Protein AF-A0A940EAA5-F1 (afdb_monomer_lite)

Structure (mmCIF, N/CA/C/O backbone):
data_AF-A0A940EAA5-F1
#
_entry.id   AF-A0A940EAA5-F1
#
loop_
_atom_site.group_PDB
_atom_site.id
_atom_site.type_symbol
_atom_site.label_atom_id
_atom_site.label_alt_id
_atom_site.label_comp_id
_atom_site.label_asym_id
_atom_site.label_entity_id
_atom_site.label_seq_id
_atom_site.pdbx_PDB_ins_code
_atom_site.Cartn_x
_atom_site.Cartn_y
_atom_site.Cartn_z
_atom_site.occupancy
_atom_site.B_iso_or_equiv
_atom_site.auth_seq_id
_atom_site.auth_comp_id
_atom_site.auth_asym_id
_atom_site.auth_atom_id
_atom_site.pdbx_PDB_model_num
ATOM 1 N N . MET A 1 1 ? -19.218 5.779 10.140 1.00 82.81 1 MET A N 1
ATOM 2 C CA . MET A 1 1 ? -17.900 5.305 9.660 1.00 82.81 1 MET A CA 1
ATOM 3 C C . MET A 1 1 ? -17.533 5.985 8.362 1.00 82.81 1 MET A C 1
ATOM 5 O O . MET A 1 1 ? -18.018 5.606 7.299 1.00 82.81 1 MET A O 1
ATOM 9 N N . ARG A 1 2 ? -16.666 6.988 8.465 1.00 88.12 2 ARG A N 1
ATOM 10 C CA . ARG A 1 2 ? -16.081 7.696 7.326 1.00 88.12 2 ARG A CA 1
ATOM 11 C C . ARG A 1 2 ? -15.342 6.745 6.392 1.00 88.12 2 ARG A C 1
ATOM 13 O O . ARG A 1 2 ? -14.648 5.832 6.837 1.00 88.12 2 ARG A O 1
ATOM 20 N N . PHE A 1 3 ? -15.496 6.999 5.097 1.00 85.69 3 PHE A N 1
ATOM 21 C CA . PHE A 1 3 ? -14.933 6.196 4.023 1.00 85.69 3 PHE A CA 1
ATOM 22 C C . PHE A 1 3 ? -14.465 7.104 2.888 1.00 85.69 3 PHE A C 1
ATOM 24 O O . PHE A 1 3 ? -15.252 7.850 2.305 1.00 85.69 3 PHE A O 1
ATOM 31 N N . LEU A 1 4 ? -13.179 7.020 2.565 1.00 88.38 4 LEU A N 1
ATOM 32 C CA . LEU A 1 4 ? -12.568 7.673 1.423 1.00 88.38 4 LEU A CA 1
ATOM 33 C C . LEU A 1 4 ? -12.560 6.709 0.238 1.00 88.38 4 LEU A C 1
ATOM 35 O O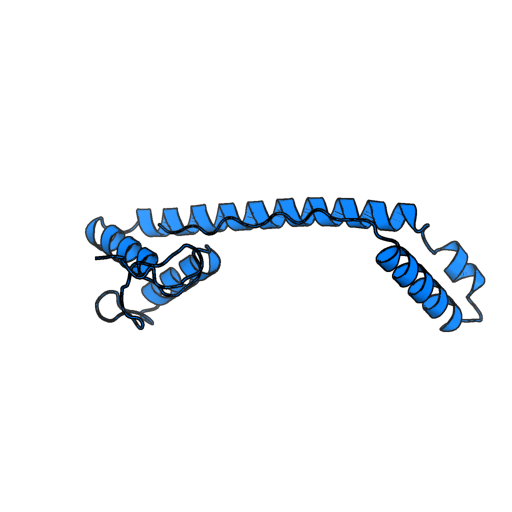 . LEU A 1 4 ? -11.897 5.660 0.259 1.00 88.38 4 LEU A O 1
ATOM 39 N N . ARG A 1 5 ? -13.293 7.095 -0.808 1.00 86.69 5 ARG A N 1
ATOM 40 C CA . ARG A 1 5 ? -13.310 6.394 -2.091 1.00 86.69 5 ARG A CA 1
ATOM 41 C C . ARG A 1 5 ? -11.919 6.448 -2.724 1.00 86.69 5 ARG A C 1
ATOM 43 O O . ARG A 1 5 ? -11.326 7.516 -2.828 1.00 86.69 5 ARG A O 1
ATOM 50 N N . SER A 1 6 ? -11.427 5.295 -3.175 1.00 81.94 6 SER A N 1
ATOM 51 C CA . SER A 1 6 ? -10.192 5.230 -3.963 1.00 81.94 6 SER A CA 1
ATOM 52 C C . SER A 1 6 ? -10.419 5.912 -5.319 1.00 81.94 6 SER A C 1
ATOM 54 O O . SER A 1 6 ? -11.368 5.521 -6.010 1.00 81.94 6 SER A O 1
ATOM 56 N N . PRO A 1 7 ? -9.599 6.901 -5.720 1.00 84.00 7 PRO A N 1
ATOM 57 C CA . PRO A 1 7 ? -9.660 7.445 -7.070 1.00 84.00 7 PRO A CA 1
ATOM 58 C C . PRO A 1 7 ? -9.242 6.376 -8.089 1.00 84.00 7 PRO A C 1
ATOM 60 O O . PRO A 1 7 ? -8.559 5.407 -7.746 1.00 84.00 7 PRO A O 1
ATOM 63 N N . ARG A 1 8 ? -9.693 6.545 -9.335 1.00 84.56 8 ARG A N 1
ATOM 64 C CA . ARG A 1 8 ? -9.323 5.692 -10.468 1.00 84.56 8 ARG A CA 1
ATOM 65 C C . ARG A 1 8 ? -8.406 6.484 -11.380 1.00 84.56 8 ARG A C 1
ATOM 67 O O . ARG A 1 8 ? -8.728 7.618 -11.726 1.00 84.56 8 ARG A O 1
ATOM 74 N N . HIS A 1 9 ? -7.308 5.868 -11.786 1.00 87.25 9 HIS A N 1
ATOM 75 C CA . HIS A 1 9 ? -6.349 6.478 -12.696 1.00 87.25 9 HIS A CA 1
ATOM 76 C C . HIS A 1 9 ? -6.062 5.470 -13.805 1.00 87.25 9 HIS A C 1
ATOM 78 O O . HIS A 1 9 ? -5.352 4.501 -13.548 1.00 87.25 9 HIS A O 1
ATOM 84 N N . PRO A 1 10 ? -6.651 5.611 -15.003 1.00 89.62 10 PRO A N 1
ATOM 85 C CA . PRO A 1 10 ? -6.381 4.679 -16.089 1.00 89.62 10 PRO A CA 1
ATOM 86 C C . PRO A 1 10 ? -4.918 4.784 -16.535 1.00 89.62 10 PRO A C 1
ATOM 88 O O . PRO A 1 10 ? -4.308 5.854 -16.484 1.00 89.62 10 PRO A O 1
ATOM 91 N N . PHE A 1 11 ? -4.346 3.671 -16.996 1.00 93.81 11 PHE A N 1
ATOM 92 C CA . PHE A 1 11 ? -3.049 3.722 -17.657 1.00 93.81 11 PHE A CA 1
ATOM 93 C C . PHE A 1 11 ? -3.218 4.370 -19.031 1.00 93.81 11 PHE A C 1
ATOM 95 O O . PHE A 1 11 ? -3.878 3.818 -19.904 1.00 93.81 11 PHE A O 1
ATOM 102 N N . THR A 1 12 ? -2.589 5.524 -19.227 1.00 95.44 12 THR A N 1
ATOM 103 C CA . THR A 1 12 ? -2.539 6.187 -20.534 1.00 95.44 12 THR A CA 1
ATOM 104 C C . THR A 1 12 ? -1.194 5.921 -21.190 1.00 95.44 12 THR A C 1
ATOM 106 O O . THR A 1 12 ? -0.155 6.280 -20.621 1.00 95.44 12 THR A O 1
ATOM 109 N N . ASP A 1 13 ? -1.188 5.307 -22.367 1.00 95.62 13 ASP A N 1
ATOM 110 C CA . ASP A 1 13 ? -0.006 5.325 -23.223 1.00 95.62 13 ASP A CA 1
ATOM 111 C C . ASP A 1 13 ? 0.194 6.748 -23.761 1.00 95.62 13 ASP A C 1
ATOM 113 O O . ASP A 1 13 ? -0.741 7.387 -24.228 1.00 95.62 13 ASP A O 1
ATOM 117 N N . THR A 1 14 ? 1.402 7.285 -23.618 1.00 95.94 14 THR A N 1
ATOM 118 C CA . THR A 1 14 ? 1.700 8.670 -24.003 1.00 95.94 14 THR A CA 1
ATOM 119 C C . THR A 1 14 ? 3.009 8.721 -24.768 1.00 95.94 14 THR A C 1
ATOM 121 O O . THR A 1 14 ? 3.941 7.971 -24.460 1.00 95.94 14 THR A O 1
ATOM 124 N N . ALA A 1 15 ? 3.133 9.690 -25.679 1.00 96.56 15 ALA A N 1
ATOM 125 C CA . ALA A 1 15 ? 4.376 9.949 -26.407 1.00 96.56 15 ALA A CA 1
ATOM 126 C C . ALA A 1 15 ? 5.583 10.078 -25.458 1.00 96.56 15 ALA A C 1
ATOM 128 O O . ALA A 1 15 ? 6.645 9.516 -25.710 1.00 96.56 15 ALA A O 1
ATOM 129 N N . ARG A 1 16 ? 5.395 10.710 -24.290 1.00 97.00 16 ARG A N 1
ATOM 130 C CA . ARG A 1 16 ? 6.428 10.825 -23.249 1.00 97.00 16 ARG A CA 1
ATOM 131 C C . ARG A 1 16 ? 6.886 9.469 -22.697 1.00 97.00 16 ARG A C 1
ATOM 133 O O . ARG A 1 16 ? 8.084 9.273 -22.496 1.00 97.00 16 ARG A O 1
ATOM 140 N N . LYS A 1 17 ? 5.964 8.529 -22.448 1.00 96.38 17 LYS A N 1
ATOM 141 C CA . LYS A 1 17 ? 6.295 7.169 -21.975 1.00 96.38 17 LYS A CA 1
ATOM 142 C C . LYS A 1 17 ? 7.047 6.3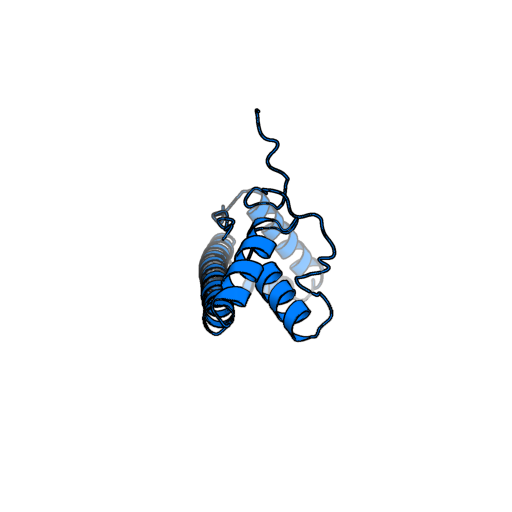73 -23.041 1.00 96.38 17 LYS A C 1
ATOM 144 O O . LYS A 1 17 ? 8.003 5.677 -22.696 1.00 96.38 17 LYS A O 1
ATOM 149 N N . ARG A 1 18 ? 6.649 6.509 -24.310 1.00 97.44 18 ARG A N 1
ATOM 150 C CA . ARG A 1 18 ? 7.323 5.876 -25.454 1.00 97.44 18 ARG A CA 1
ATOM 151 C C . ARG A 1 18 ? 8.727 6.450 -25.672 1.00 97.44 18 ARG A C 1
ATOM 153 O O . ARG A 1 18 ? 9.687 5.692 -25.734 1.00 97.44 18 ARG A O 1
ATOM 160 N N . ALA A 1 19 ? 8.884 7.773 -25.649 1.00 97.50 19 ALA A N 1
ATOM 161 C CA . ALA A 1 19 ? 10.190 8.428 -25.754 1.00 97.50 19 ALA A CA 1
ATOM 162 C C . ALA A 1 19 ? 11.130 8.061 -24.590 1.00 97.50 19 ALA A C 1
ATOM 164 O O . ALA A 1 19 ? 12.329 7.874 -24.785 1.00 97.50 19 ALA A O 1
ATOM 165 N N . ALA A 1 20 ? 10.605 7.930 -23.366 1.00 97.25 20 ALA A N 1
ATOM 166 C CA . ALA A 1 20 ? 11.387 7.449 -22.226 1.00 97.25 20 ALA A CA 1
ATOM 167 C C . ALA A 1 20 ? 11.847 5.992 -22.403 1.00 97.25 20 ALA A C 1
ATOM 169 O O . ALA A 1 20 ? 12.981 5.668 -22.056 1.00 97.25 20 ALA A O 1
ATOM 170 N N . LEU A 1 21 ? 10.996 5.128 -22.967 1.00 97.25 21 LEU A N 1
ATOM 171 C CA . LEU A 1 21 ? 11.372 3.754 -23.295 1.00 97.25 21 LEU A CA 1
ATOM 172 C C . LEU A 1 21 ? 12.479 3.713 -24.356 1.00 97.25 21 LEU A C 1
ATOM 174 O O . LEU A 1 21 ? 13.471 3.027 -24.140 1.00 97.25 21 LEU A O 1
ATOM 178 N N . ALA A 1 22 ? 12.347 4.480 -25.439 1.00 96.88 22 ALA A N 1
ATOM 179 C CA . ALA A 1 22 ? 13.356 4.541 -26.496 1.00 96.88 22 ALA A CA 1
ATOM 180 C C . ALA A 1 22 ? 14.718 5.017 -25.962 1.00 96.88 22 ALA A C 1
ATOM 182 O O . ALA A 1 22 ? 15.748 4.416 -26.258 1.00 96.88 22 ALA A O 1
ATOM 183 N N . ARG A 1 23 ? 14.726 6.053 -25.107 1.00 98.06 23 ARG A N 1
ATOM 184 C CA . ARG A 1 23 ? 15.951 6.530 -24.441 1.00 98.06 23 ARG A CA 1
ATOM 185 C C . ARG A 1 23 ? 16.590 5.456 -23.569 1.00 98.06 23 ARG A C 1
ATOM 187 O O . ARG A 1 23 ? 17.798 5.273 -23.639 1.00 98.06 23 ARG A O 1
ATOM 194 N N . ARG A 1 24 ? 15.788 4.724 -22.790 1.00 97.19 24 ARG A N 1
ATOM 195 C CA . ARG A 1 24 ? 16.283 3.596 -21.993 1.00 97.19 24 ARG A CA 1
ATOM 196 C C . ARG A 1 24 ? 16.874 2.501 -22.885 1.00 97.19 24 ARG A C 1
ATOM 198 O O . ARG A 1 24 ? 17.990 2.080 -22.648 1.00 97.19 24 ARG A O 1
ATOM 205 N N . GLN A 1 25 ? 16.154 2.071 -23.919 1.00 97.31 25 GLN A N 1
ATOM 206 C CA . GLN A 1 25 ? 16.617 1.026 -24.839 1.00 97.31 25 GLN A CA 1
ATOM 207 C C . GLN A 1 25 ? 17.907 1.420 -25.572 1.00 97.31 25 GLN A C 1
ATOM 209 O O . GLN A 1 25 ? 18.765 0.576 -25.826 1.00 97.31 25 GLN A O 1
ATOM 214 N N . LYS A 1 26 ? 18.064 2.706 -25.904 1.00 97.44 26 LYS A N 1
ATOM 215 C CA . LYS A 1 26 ? 19.319 3.255 -26.424 1.00 97.44 26 LYS A CA 1
ATOM 216 C C . LYS A 1 26 ? 20.442 3.145 -25.386 1.00 97.44 26 LYS A C 1
ATOM 218 O O . LYS A 1 26 ? 21.457 2.534 -25.699 1.00 97.44 26 LYS A O 1
ATOM 223 N N . ALA A 1 27 ? 20.221 3.637 -24.168 1.00 97.81 27 ALA A N 1
ATOM 224 C CA . ALA A 1 27 ? 21.207 3.566 -23.089 1.00 97.81 27 ALA A CA 1
ATOM 225 C C . ALA A 1 27 ? 21.629 2.119 -22.770 1.00 97.81 27 ALA A C 1
ATOM 227 O O . ALA A 1 27 ? 22.813 1.853 -22.600 1.00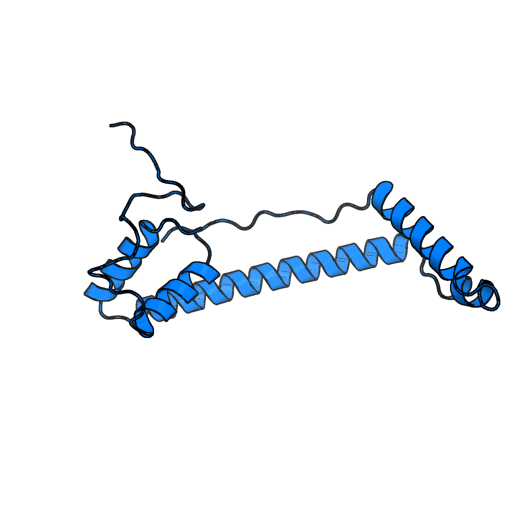 97.81 27 ALA A O 1
ATOM 228 N N . ASP A 1 28 ? 20.683 1.174 -22.769 1.00 96.44 28 ASP A N 1
ATOM 229 C CA . ASP A 1 28 ? 20.955 -0.249 -22.532 1.00 96.44 28 ASP A CA 1
ATOM 230 C C . ASP A 1 28 ? 21.909 -0.837 -23.600 1.00 96.44 28 ASP A C 1
ATOM 232 O O . ASP A 1 28 ? 22.748 -1.673 -23.275 1.00 96.44 28 ASP A O 1
ATOM 236 N N . ARG A 1 29 ? 21.816 -0.395 -24.867 1.00 97.56 29 ARG A N 1
ATOM 237 C CA . ARG A 1 29 ? 22.726 -0.823 -25.954 1.00 97.56 29 ARG A CA 1
ATOM 238 C C . ARG A 1 29 ? 24.095 -0.153 -25.864 1.00 97.56 29 ARG A C 1
ATOM 240 O O . ARG A 1 29 ? 25.107 -0.798 -26.107 1.00 97.56 29 ARG A O 1
ATOM 247 N N . GLU A 1 30 ? 24.123 1.129 -25.515 1.00 97.56 30 GLU A N 1
ATOM 248 C CA . GLU A 1 30 ? 25.361 1.910 -25.384 1.00 97.56 30 GLU A CA 1
ATOM 249 C C . GLU A 1 30 ? 26.201 1.470 -24.179 1.00 97.56 30 GLU A C 1
ATOM 251 O O . GLU A 1 30 ? 27.424 1.555 -24.226 1.00 97.56 30 GLU A O 1
ATOM 256 N N . ALA A 1 31 ? 25.565 0.949 -23.126 1.00 97.75 31 ALA A N 1
ATOM 257 C CA . ALA A 1 31 ? 26.254 0.425 -21.949 1.00 97.75 31 ALA A CA 1
ATOM 258 C C . ALA A 1 31 ? 27.084 -0.840 -22.239 1.00 97.75 31 ALA A C 1
ATOM 260 O O . ALA A 1 31 ? 28.058 -1.103 -21.539 1.00 97.75 31 ALA A O 1
ATOM 261 N N . LEU A 1 32 ? 26.699 -1.629 -23.249 1.00 96.75 32 LEU A N 1
ATOM 262 C CA . LEU A 1 32 ? 27.337 -2.898 -23.612 1.00 96.75 32 LEU A CA 1
ATOM 263 C C . LEU A 1 32 ? 27.508 -2.984 -25.141 1.00 96.75 32 LEU A C 1
ATOM 265 O O . LEU A 1 32 ? 26.817 -3.767 -25.798 1.00 96.75 32 LEU A O 1
ATOM 269 N N . PRO A 1 33 ? 28.428 -2.194 -25.728 1.00 95.69 33 PRO A N 1
ATOM 270 C CA . PRO A 1 33 ? 28.507 -2.004 -27.177 1.00 95.69 33 PRO A CA 1
ATOM 271 C C . PRO A 1 33 ? 28.852 -3.287 -27.942 1.00 95.69 33 PRO A C 1
ATOM 273 O O . PRO A 1 33 ? 28.313 -3.506 -29.024 1.00 95.69 33 PRO A O 1
ATOM 276 N N . LEU A 1 34 ? 29.677 -4.171 -27.363 1.00 97.88 34 LEU A N 1
ATOM 277 C CA . LEU A 1 34 ? 30.002 -5.479 -27.954 1.00 97.88 34 LEU A CA 1
ATOM 278 C C . LEU A 1 34 ? 28.780 -6.403 -28.084 1.00 97.88 34 LEU A C 1
ATOM 280 O O . LEU A 1 34 ? 28.809 -7.314 -28.898 1.00 97.88 34 LEU A O 1
ATOM 284 N N . PHE A 1 35 ? 27.722 -6.156 -27.306 1.00 97.31 35 PHE A N 1
ATOM 285 C CA . PHE A 1 35 ? 26.478 -6.931 -27.310 1.00 97.31 35 PHE A CA 1
ATOM 286 C C . PHE A 1 35 ? 25.280 -6.117 -27.822 1.00 97.31 35 PHE A C 1
ATOM 288 O O . PHE A 1 35 ? 24.124 -6.471 -27.578 1.00 97.31 35 PHE A O 1
ATOM 295 N N . ALA A 1 36 ? 25.515 -4.972 -28.473 1.00 96.75 36 ALA A N 1
ATOM 296 C CA . ALA A 1 36 ? 24.446 -4.041 -28.828 1.00 96.75 36 ALA A CA 1
ATOM 297 C C . ALA A 1 36 ? 23.403 -4.666 -29.772 1.00 96.75 36 ALA A C 1
ATOM 299 O O . ALA A 1 36 ? 22.211 -4.371 -29.641 1.00 96.75 36 ALA A O 1
ATOM 300 N N . ALA A 1 37 ? 23.834 -5.534 -30.695 1.00 97.12 37 ALA A N 1
ATOM 301 C CA . ALA A 1 37 ? 22.956 -6.228 -31.637 1.00 97.12 37 ALA A CA 1
ATOM 302 C C . ALA A 1 37 ? 22.080 -7.272 -30.926 1.00 97.12 37 ALA A C 1
ATOM 304 O O . ALA A 1 37 ? 20.866 -7.313 -31.126 1.00 97.12 37 ALA A O 1
ATOM 305 N N . GLU A 1 38 ? 22.667 -8.057 -30.027 1.00 97.69 38 GLU A N 1
ATOM 306 C CA . GLU A 1 38 ? 21.979 -9.059 -29.217 1.00 97.69 38 GLU A CA 1
ATOM 307 C C . GLU A 1 38 ? 20.992 -8.407 -28.245 1.00 97.69 38 GLU A C 1
ATOM 309 O O . GLU A 1 38 ? 19.876 -8.896 -28.056 1.00 97.69 38 GLU A O 1
ATOM 314 N N . ILE A 1 39 ? 21.375 -7.279 -27.641 1.00 97.38 39 ILE A N 1
ATOM 315 C CA . ILE A 1 39 ? 20.499 -6.489 -26.773 1.00 97.38 39 ILE A CA 1
ATOM 316 C C . ILE A 1 39 ? 19.330 -5.931 -27.584 1.00 97.38 39 ILE A C 1
ATOM 318 O O . ILE A 1 39 ? 18.187 -6.071 -27.151 1.00 97.38 39 ILE A O 1
ATOM 322 N N . ALA A 1 40 ? 19.584 -5.352 -28.763 1.00 96.44 40 ALA A N 1
ATOM 323 C CA . ALA A 1 40 ? 18.530 -4.860 -29.650 1.00 96.44 40 ALA A CA 1
ATOM 324 C C . ALA A 1 40 ? 17.547 -5.975 -30.038 1.00 96.44 40 ALA A C 1
ATOM 326 O O . ALA A 1 40 ? 16.339 -5.780 -29.937 1.00 96.44 40 ALA A O 1
ATOM 327 N N . ALA A 1 41 ? 18.048 -7.161 -30.398 1.00 96.56 41 ALA A N 1
ATOM 328 C CA . ALA A 1 41 ? 17.219 -8.310 -30.768 1.00 96.56 41 ALA A CA 1
ATOM 329 C C . ALA A 1 41 ? 16.318 -8.807 -29.621 1.00 96.56 41 ALA A C 1
ATOM 331 O O . ALA A 1 41 ? 15.239 -9.344 -29.862 1.00 96.56 41 ALA A O 1
ATOM 332 N N . ARG A 1 42 ? 16.734 -8.618 -28.362 1.00 95.25 42 ARG A N 1
ATOM 333 C CA . ARG A 1 42 ? 15.948 -8.982 -27.167 1.00 95.25 42 ARG A CA 1
ATOM 334 C C . ARG A 1 42 ? 14.999 -7.874 -26.702 1.00 95.25 42 ARG A C 1
ATOM 336 O O . ARG A 1 42 ? 14.138 -8.122 -25.851 1.00 95.25 42 ARG A O 1
ATOM 343 N N . GLN A 1 43 ? 15.158 -6.646 -27.194 1.00 95.31 43 GLN A N 1
ATOM 344 C CA . GLN A 1 43 ? 14.313 -5.526 -26.798 1.00 95.31 43 GLN A CA 1
ATOM 345 C C . GLN A 1 43 ? 12.912 -5.681 -27.389 1.00 95.31 43 GLN A C 1
ATOM 347 O O . GLN A 1 43 ? 12.716 -5.775 -28.595 1.00 95.31 43 GLN A O 1
ATOM 352 N N . LYS A 1 44 ? 11.911 -5.676 -26.507 1.00 94.06 44 LYS A N 1
ATOM 353 C CA . LYS A 1 44 ? 10.502 -5.718 -26.905 1.00 94.06 44 LYS A CA 1
ATOM 354 C C . LYS A 1 44 ? 10.094 -4.442 -27.635 1.00 94.06 44 LYS A C 1
ATOM 356 O O . LYS A 1 44 ? 10.602 -3.356 -27.326 1.00 94.06 44 LYS A O 1
ATOM 361 N N . SER A 1 45 ? 9.113 -4.573 -28.525 1.00 95.19 45 SER A N 1
ATOM 362 C CA . SER A 1 45 ? 8.530 -3.423 -29.205 1.00 95.19 45 SER A CA 1
ATOM 363 C C . SER A 1 45 ? 7.897 -2.448 -28.193 1.00 95.19 45 SER A C 1
ATOM 365 O O . SER A 1 45 ? 7.465 -2.855 -27.101 1.00 95.19 45 SER A O 1
ATOM 367 N N . PRO A 1 46 ? 7.835 -1.143 -28.518 1.00 95.44 46 PRO A N 1
ATOM 368 C CA . PRO A 1 46 ? 7.141 -0.175 -27.680 1.00 95.44 46 PRO A CA 1
ATOM 369 C C . PRO A 1 46 ? 5.682 -0.550 -27.418 1.00 95.44 46 PRO A C 1
ATOM 371 O O . PRO A 1 46 ? 5.241 -0.436 -26.275 1.00 95.44 46 PRO A O 1
ATOM 374 N N . ASP A 1 47 ? 4.965 -1.034 -28.433 1.00 96.38 47 ASP A N 1
ATOM 375 C CA . ASP A 1 47 ? 3.552 -1.399 -28.315 1.00 96.38 47 ASP A CA 1
ATOM 376 C C . ASP A 1 47 ? 3.361 -2.580 -27.353 1.00 96.38 47 ASP A C 1
ATOM 378 O O . ASP A 1 47 ? 2.568 -2.476 -26.412 1.00 96.38 47 ASP A O 1
ATOM 382 N N . ASP A 1 48 ? 4.175 -3.636 -27.473 1.00 95.88 48 ASP A N 1
ATOM 383 C CA . ASP A 1 48 ? 4.119 -4.792 -26.567 1.00 95.88 48 ASP A CA 1
ATOM 384 C C . ASP A 1 48 ? 4.375 -4.388 -25.113 1.00 95.88 48 ASP A C 1
ATOM 386 O O . ASP A 1 48 ? 3.712 -4.856 -24.182 1.00 95.88 48 ASP A O 1
ATOM 390 N N . LEU A 1 49 ? 5.342 -3.493 -24.885 1.00 96.81 49 LEU A N 1
ATOM 391 C CA . LEU A 1 49 ? 5.658 -3.015 -23.542 1.00 96.81 49 LEU A CA 1
ATOM 392 C C . LEU A 1 49 ? 4.578 -2.099 -22.974 1.00 96.81 49 LEU A C 1
ATOM 394 O O . LEU A 1 49 ? 4.307 -2.172 -21.771 1.00 96.81 49 LEU A O 1
ATOM 398 N N . MET A 1 50 ? 3.969 -1.234 -23.786 1.00 97.06 50 MET A N 1
ATOM 399 C CA . MET A 1 50 ? 2.862 -0.395 -23.321 1.00 97.06 50 MET A CA 1
ATOM 400 C C . MET A 1 50 ? 1.633 -1.242 -22.999 1.00 97.06 50 MET A C 1
ATOM 402 O O . MET A 1 50 ? 1.039 -1.037 -21.938 1.00 97.06 50 MET A O 1
ATOM 406 N N . GLN A 1 51 ? 1.323 -2.250 -23.816 1.00 96.38 51 GLN A N 1
ATOM 407 C CA . GLN A 1 51 ? 0.241 -3.192 -23.539 1.00 96.38 51 GLN A CA 1
ATOM 408 C C . GLN A 1 51 ? 0.512 -4.006 -22.268 1.00 96.38 51 GLN A C 1
ATOM 410 O O . GLN A 1 51 ? -0.345 -4.098 -21.387 1.00 96.38 51 GLN A O 1
ATOM 415 N N . ALA A 1 52 ? 1.727 -4.537 -22.105 1.00 96.50 52 ALA A N 1
ATOM 416 C CA . ALA A 1 52 ? 2.110 -5.261 -20.894 1.00 96.50 52 ALA A CA 1
ATOM 417 C C . ALA A 1 52 ? 1.995 -4.380 -19.637 1.00 96.50 52 ALA A C 1
ATOM 419 O O . ALA A 1 52 ? 1.510 -4.833 -18.597 1.00 96.50 52 ALA A O 1
ATOM 420 N N . ARG A 1 53 ? 2.388 -3.102 -19.725 1.00 96.69 53 ARG A N 1
ATOM 421 C CA . ARG A 1 53 ? 2.233 -2.128 -18.631 1.00 96.69 53 ARG A CA 1
ATOM 422 C C . ARG A 1 53 ? 0.770 -1.823 -18.329 1.00 96.69 53 ARG A C 1
ATOM 424 O O . ARG A 1 53 ? 0.422 -1.739 -17.153 1.00 96.69 53 ARG A O 1
ATOM 431 N N . ALA A 1 54 ? -0.075 -1.684 -19.349 1.00 96.62 54 ALA A N 1
ATOM 432 C CA . ALA A 1 54 ? -1.510 -1.484 -19.173 1.00 96.62 54 ALA A CA 1
ATOM 433 C C . ALA A 1 54 ? -2.151 -2.676 -18.441 1.00 96.62 54 ALA A C 1
ATOM 435 O O . ALA A 1 54 ? -2.859 -2.483 -17.450 1.00 96.62 54 ALA A O 1
ATOM 436 N N . ASN A 1 55 ? -1.817 -3.904 -18.849 1.00 97.12 55 ASN A N 1
ATOM 437 C CA . ASN A 1 55 ? -2.295 -5.131 -18.207 1.00 97.12 55 ASN A CA 1
ATOM 438 C C . ASN A 1 55 ? -1.824 -5.224 -16.746 1.00 97.12 55 ASN A C 1
ATOM 440 O O . ASN A 1 55 ? -2.621 -5.474 -15.838 1.00 97.12 55 ASN A O 1
ATOM 444 N N . ALA A 1 56 ? -0.535 -4.968 -16.499 1.00 96.75 56 ALA A N 1
ATOM 445 C CA . ALA A 1 56 ? 0.030 -4.967 -15.153 1.00 96.75 56 ALA A CA 1
ATOM 446 C C . ALA A 1 56 ? -0.627 -3.907 -14.254 1.00 96.75 56 ALA A C 1
ATOM 448 O O . ALA A 1 56 ? -0.910 -4.181 -13.085 1.00 96.75 56 ALA A O 1
ATOM 449 N N . TRP A 1 57 ? -0.908 -2.720 -14.800 1.00 96.12 57 TRP A N 1
ATOM 450 C CA . TRP A 1 57 ? -1.602 -1.646 -14.098 1.00 96.12 57 TRP A CA 1
ATOM 451 C C . TRP A 1 57 ? -3.030 -2.037 -13.715 1.00 96.12 57 TRP A C 1
ATOM 453 O O . TRP A 1 57 ? -3.405 -1.893 -12.552 1.00 96.12 57 TRP A O 1
ATOM 463 N N . ALA A 1 58 ? -3.806 -2.589 -14.651 1.00 94.69 58 ALA A N 1
ATOM 464 C CA . ALA A 1 58 ? -5.167 -3.050 -14.384 1.00 94.69 58 ALA A CA 1
ATOM 465 C C . ALA A 1 58 ? -5.194 -4.133 -13.291 1.00 94.69 58 ALA A C 1
ATOM 467 O O . ALA A 1 58 ? -5.977 -4.056 -12.340 1.00 94.69 58 ALA A O 1
ATOM 468 N N . ALA A 1 59 ? -4.278 -5.103 -13.371 1.00 95.75 59 ALA A N 1
ATOM 469 C CA . ALA A 1 59 ? -4.145 -6.148 -12.362 1.00 95.75 59 ALA A CA 1
ATOM 470 C C . ALA A 1 59 ? -3.742 -5.575 -10.990 1.00 95.75 59 ALA A C 1
ATOM 472 O O . ALA A 1 59 ? -4.269 -5.986 -9.954 1.00 95.75 59 ALA A O 1
ATOM 473 N N . HIS A 1 60 ? -2.831 -4.598 -10.963 1.00 94.88 60 HIS A N 1
ATOM 474 C CA . HIS A 1 60 ? -2.438 -3.900 -9.741 1.00 94.88 60 HIS A CA 1
ATOM 475 C C . HIS A 1 60 ? -3.600 -3.105 -9.123 1.00 94.88 60 HIS A C 1
ATOM 477 O O . HIS A 1 60 ? -3.806 -3.173 -7.908 1.00 94.88 60 HIS A O 1
ATOM 483 N N . GLU A 1 61 ? -4.381 -2.385 -9.932 1.00 94.50 61 GLU A N 1
ATOM 484 C CA . GLU A 1 61 ? -5.558 -1.641 -9.473 1.00 94.50 61 GLU A CA 1
ATOM 485 C C . GLU A 1 61 ? -6.595 -2.593 -8.858 1.00 94.50 61 GLU A C 1
ATOM 487 O O . GLU A 1 61 ? -7.087 -2.344 -7.754 1.00 94.50 61 GLU A O 1
ATOM 492 N N . ALA A 1 62 ? -6.872 -3.725 -9.515 1.00 93.62 62 ALA A N 1
ATOM 493 C CA . ALA A 1 62 ? -7.776 -4.751 -9.001 1.00 93.62 62 ALA A CA 1
ATOM 494 C C . ALA A 1 62 ? -7.305 -5.308 -7.646 1.00 93.62 62 ALA A C 1
ATOM 496 O O . ALA A 1 62 ? -8.066 -5.283 -6.674 1.00 93.62 62 ALA A O 1
ATOM 497 N N . ARG A 1 63 ? -6.032 -5.724 -7.540 1.00 95.38 63 ARG A N 1
ATOM 498 C CA . ARG A 1 63 ? -5.448 -6.225 -6.281 1.00 95.38 63 ARG A CA 1
ATOM 499 C C . ARG A 1 63 ? -5.499 -5.186 -5.164 1.00 95.38 63 ARG A C 1
ATOM 501 O O . ARG A 1 63 ? -5.886 -5.503 -4.042 1.00 95.38 63 ARG A O 1
ATOM 508 N N . SER A 1 64 ? -5.152 -3.937 -5.467 1.00 93.00 64 SER A N 1
ATOM 509 C CA . SER A 1 64 ? -5.159 -2.843 -4.489 1.00 93.00 64 SER A CA 1
ATOM 510 C C . SER A 1 64 ? -6.564 -2.580 -3.945 1.00 93.00 64 SER A C 1
ATOM 512 O O . SER A 1 64 ? -6.751 -2.413 -2.737 1.00 93.00 64 SER A O 1
ATOM 514 N N . ARG A 1 65 ? -7.576 -2.596 -4.821 1.00 92.00 65 ARG A N 1
ATOM 515 C CA . ARG A 1 65 ? -8.983 -2.432 -4.433 1.00 92.00 65 ARG A CA 1
ATOM 516 C C . ARG A 1 65 ? -9.483 -3.598 -3.590 1.00 92.00 65 ARG A C 1
ATOM 518 O O . ARG A 1 65 ? -10.138 -3.353 -2.578 1.00 92.00 65 ARG A O 1
ATOM 525 N N . GLN A 1 66 ? -9.148 -4.829 -3.972 1.00 95.19 66 GLN A N 1
ATOM 526 C CA . GLN A 1 66 ? -9.509 -6.018 -3.207 1.00 95.19 66 GLN A CA 1
ATOM 527 C C . GLN A 1 66 ? -8.889 -5.970 -1.806 1.00 95.19 66 GLN A C 1
ATOM 529 O O . GLN A 1 66 ? -9.617 -6.013 -0.817 1.00 95.19 66 GLN A O 1
ATOM 534 N N . ARG A 1 67 ? -7.576 -5.715 -1.707 1.00 95.19 67 ARG A N 1
ATOM 535 C CA . ARG A 1 67 ? -6.875 -5.541 -0.424 1.00 95.19 67 ARG A CA 1
ATOM 536 C C . ARG A 1 67 ? -7.528 -4.457 0.438 1.00 95.19 67 ARG A C 1
ATOM 538 O O . ARG A 1 67 ? -7.679 -4.624 1.647 1.00 95.19 67 ARG A O 1
ATOM 545 N N . ARG A 1 68 ? -7.921 -3.321 -0.149 1.00 94.50 68 ARG A N 1
ATOM 546 C CA . ARG A 1 68 ? -8.631 -2.251 0.574 1.00 94.50 68 ARG A CA 1
ATOM 547 C C . ARG A 1 68 ? -9.987 -2.731 1.101 1.00 94.50 68 ARG A C 1
ATOM 549 O O . ARG A 1 68 ? -10.316 -2.453 2.251 1.00 94.50 68 ARG A O 1
ATOM 556 N N . ALA A 1 69 ? -10.763 -3.438 0.282 1.00 94.50 69 ALA A N 1
ATOM 557 C CA . ALA A 1 69 ? -12.054 -3.993 0.684 1.00 94.50 69 ALA A CA 1
ATOM 558 C C . ALA A 1 69 ? -11.904 -5.021 1.817 1.00 94.50 69 ALA A C 1
ATOM 560 O O . ALA A 1 69 ? -12.645 -4.960 2.797 1.00 94.50 69 ALA A O 1
ATOM 561 N N . ASP A 1 70 ? -10.911 -5.905 1.734 1.00 97.44 70 ASP A N 1
ATOM 562 C CA . ASP A 1 70 ? -10.640 -6.914 2.761 1.00 97.44 70 ASP A CA 1
ATOM 563 C C . ASP A 1 70 ? -10.225 -6.288 4.091 1.00 97.44 70 ASP A C 1
ATOM 565 O O . ASP A 1 70 ? -10.727 -6.684 5.144 1.00 97.44 70 ASP A O 1
ATOM 569 N N . GLN A 1 71 ? -9.395 -5.243 4.058 1.00 97.06 71 GLN A N 1
ATOM 570 C CA . GLN A 1 71 ? -9.036 -4.489 5.260 1.00 97.06 71 GLN A CA 1
ATOM 571 C C . GLN A 1 71 ? -10.254 -3.798 5.891 1.00 97.06 71 GLN A C 1
ATOM 573 O O . GLN A 1 71 ? -10.408 -3.839 7.110 1.00 97.06 71 GLN A O 1
ATOM 578 N N . TRP A 1 72 ? -11.172 -3.244 5.089 1.00 96.38 72 TRP A N 1
ATOM 579 C CA . TRP A 1 72 ? -12.437 -2.713 5.609 1.00 96.38 72 TRP A CA 1
ATOM 580 C C . TRP A 1 72 ? -13.298 -3.783 6.272 1.00 96.38 72 TRP A C 1
ATOM 582 O O . TRP A 1 72 ? -13.807 -3.560 7.371 1.00 96.38 72 TRP A O 1
ATOM 592 N N . ARG A 1 73 ? -13.469 -4.941 5.622 1.00 97.25 73 ARG A N 1
ATOM 593 C CA . ARG A 1 73 ? -14.221 -6.068 6.194 1.00 97.25 73 ARG A CA 1
ATOM 594 C C . ARG A 1 73 ? -13.581 -6.537 7.498 1.00 97.25 73 ARG A C 1
ATOM 596 O O . ARG A 1 73 ? -14.291 -6.756 8.473 1.00 97.25 73 ARG A O 1
ATOM 603 N N . ARG A 1 74 ? -12.249 -6.644 7.544 1.00 98.19 74 ARG A N 1
ATOM 604 C CA . ARG A 1 74 ? -11.495 -6.979 8.760 1.00 98.19 74 ARG A CA 1
ATOM 605 C C . ARG A 1 74 ? -11.762 -5.972 9.876 1.00 98.19 74 ARG A C 1
ATOM 607 O O . ARG A 1 74 ? -12.177 -6.386 10.950 1.00 98.19 74 ARG A O 1
ATOM 614 N N . ALA A 1 75 ? -11.580 -4.679 9.621 1.00 97.56 75 ALA A N 1
ATOM 615 C CA . ALA A 1 75 ? -11.775 -3.645 10.634 1.00 97.56 75 ALA A CA 1
ATOM 616 C C . ALA A 1 75 ? -13.210 -3.630 11.183 1.00 97.56 75 ALA A C 1
ATOM 618 O O . ALA A 1 75 ? -13.413 -3.539 12.391 1.00 97.56 75 ALA A O 1
ATOM 619 N N . ARG A 1 76 ? -14.211 -3.781 10.305 1.00 96.81 76 ARG A N 1
ATOM 620 C CA . ARG A 1 76 ? -15.620 -3.879 10.717 1.00 96.81 76 ARG A CA 1
ATOM 621 C C . ARG A 1 76 ? -15.871 -5.105 11.590 1.00 96.81 76 ARG A C 1
ATOM 623 O O . ARG A 1 76 ? -16.451 -4.941 12.652 1.00 96.81 76 ARG A O 1
ATOM 630 N N . ARG A 1 77 ? -15.358 -6.283 11.211 1.00 98.12 77 ARG A N 1
ATOM 631 C CA . ARG A 1 77 ? -15.457 -7.501 12.037 1.00 98.12 77 ARG A CA 1
ATOM 632 C C . ARG A 1 77 ? -14.843 -7.316 13.426 1.00 98.12 77 ARG A C 1
ATOM 634 O O . ARG A 1 77 ? -15.471 -7.702 14.401 1.00 98.12 77 ARG A O 1
ATOM 641 N N . LEU A 1 78 ? -13.665 -6.692 13.520 1.00 97.62 78 LEU A N 1
ATOM 642 C CA . LEU A 1 78 ? -13.022 -6.402 14.810 1.00 97.62 78 LEU A CA 1
ATOM 643 C C . LEU A 1 78 ? -13.902 -5.506 15.693 1.00 97.62 78 LEU A C 1
ATOM 645 O O . LEU A 1 78 ? -14.089 -5.786 16.869 1.00 97.62 78 LEU A O 1
ATOM 649 N N . ILE A 1 79 ? -14.487 -4.455 15.117 1.00 97.06 79 ILE A N 1
ATOM 650 C CA . ILE A 1 79 ? -15.398 -3.549 15.831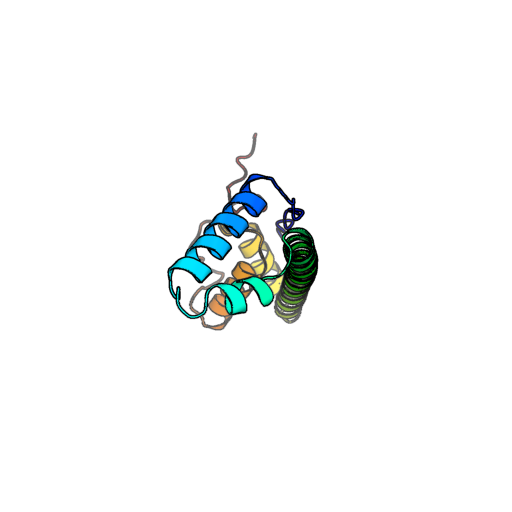 1.00 97.06 79 ILE A CA 1
ATOM 651 C C . ILE A 1 79 ? -16.698 -4.257 16.231 1.00 97.06 79 ILE A C 1
ATOM 653 O O . ILE A 1 79 ? -17.224 -4.039 17.324 1.00 97.06 79 ILE A O 1
ATOM 657 N N . ASP A 1 80 ? -17.240 -5.093 15.351 1.00 97.06 80 ASP A N 1
ATOM 658 C CA . ASP A 1 80 ? -18.497 -5.799 15.587 1.00 97.06 80 ASP A CA 1
ATOM 659 C C . ASP A 1 80 ? -18.355 -6.904 16.642 1.00 97.06 80 ASP A C 1
ATOM 661 O O . ASP A 1 80 ? -19.319 -7.179 17.349 1.00 97.06 80 ASP A O 1
ATOM 665 N N . ALA A 1 81 ? -17.152 -7.444 16.849 1.00 97.19 81 ALA A N 1
ATOM 666 C CA . ALA A 1 81 ? -16.857 -8.359 17.951 1.00 97.19 81 ALA A CA 1
ATOM 667 C C . ALA A 1 81 ? -16.837 -7.678 19.338 1.00 97.19 81 ALA A C 1
ATOM 669 O O . ALA A 1 81 ? -16.952 -8.356 20.355 1.00 97.19 81 ALA A O 1
ATOM 670 N N . MET A 1 82 ? -16.722 -6.345 19.411 1.00 96.56 82 MET A N 1
ATOM 671 C CA . MET A 1 82 ? -16.683 -5.616 20.688 1.00 96.56 82 MET A CA 1
ATOM 672 C C . MET A 1 82 ? -18.072 -5.520 21.348 1.00 96.56 82 MET A C 1
ATOM 674 O O . MET A 1 82 ? -19.083 -5.440 20.632 1.00 96.56 82 MET A O 1
ATOM 678 N N . PRO A 1 83 ? -18.147 -5.397 22.691 1.00 97.00 83 PRO A N 1
ATOM 679 C CA . PRO A 1 83 ? -19.379 -5.071 23.408 1.00 97.00 83 PRO A CA 1
ATOM 680 C C . PRO A 1 83 ? -20.056 -3.807 22.867 1.00 97.00 83 PRO A C 1
ATOM 682 O O . PRO A 1 83 ? -19.395 -2.850 22.455 1.00 97.00 83 PRO A O 1
ATOM 685 N N . SER A 1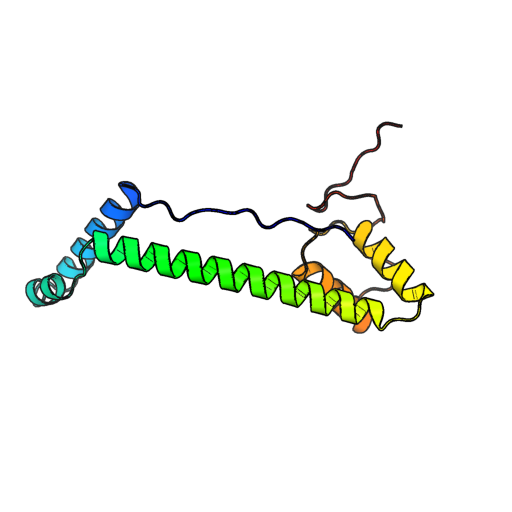 84 ? -21.391 -3.762 22.912 1.00 96.31 84 SER A N 1
ATOM 686 C CA . SER A 1 84 ? -22.192 -2.723 22.242 1.00 96.31 84 SER A CA 1
ATOM 687 C C . SER A 1 84 ? -21.783 -1.289 22.615 1.00 96.31 84 SER A C 1
ATOM 689 O O . SER A 1 84 ? -21.677 -0.427 21.740 1.00 96.31 84 SER A O 1
ATOM 691 N N . ARG A 1 85 ? -21.497 -1.028 23.899 1.00 95.69 85 ARG A N 1
ATOM 692 C CA . ARG A 1 85 ? -21.034 0.283 24.382 1.00 95.69 85 ARG A CA 1
ATOM 693 C C . ARG A 1 85 ? -19.676 0.653 23.789 1.00 95.69 85 ARG A C 1
ATOM 695 O O . ARG A 1 85 ? -19.526 1.757 23.270 1.00 95.69 85 ARG A O 1
ATOM 702 N N . GLN A 1 86 ? -18.713 -0.265 23.822 1.00 95.31 86 GLN A N 1
ATOM 703 C CA . GLN A 1 86 ? -17.370 -0.042 23.283 1.00 95.31 86 GLN A CA 1
ATOM 704 C C . GLN A 1 86 ? -17.413 0.166 21.767 1.00 95.31 86 GLN A C 1
ATOM 706 O O . GLN A 1 86 ? -16.848 1.136 21.267 1.00 95.31 86 GLN A O 1
ATOM 711 N N . ARG A 1 87 ? -18.187 -0.654 21.048 1.00 96.69 87 ARG A N 1
ATOM 712 C CA . ARG A 1 87 ? -18.424 -0.521 19.605 1.00 96.69 87 ARG A CA 1
ATOM 713 C C . ARG A 1 87 ? -18.899 0.880 19.217 1.00 96.69 87 ARG A C 1
ATOM 715 O O . ARG A 1 87 ? -18.370 1.469 18.274 1.00 96.69 87 ARG A O 1
ATOM 722 N N . ARG A 1 88 ? -19.889 1.428 19.939 1.00 95.75 88 ARG A N 1
ATOM 723 C CA . ARG A 1 88 ? -20.396 2.793 19.701 1.00 95.75 88 ARG A CA 1
ATOM 724 C C . ARG A 1 88 ? -19.309 3.843 19.921 1.00 95.75 88 ARG A C 1
ATOM 726 O O . ARG A 1 88 ? -19.135 4.711 19.071 1.00 95.75 88 ARG A O 1
ATOM 733 N N . ARG A 1 89 ? -18.548 3.729 21.015 1.00 95.81 89 ARG A N 1
ATOM 734 C CA . ARG A 1 89 ? -17.453 4.655 21.342 1.00 95.81 89 ARG A CA 1
ATOM 735 C C . ARG A 1 89 ? -16.345 4.643 20.289 1.00 95.81 89 ARG A C 1
ATOM 737 O O . ARG A 1 89 ? -15.939 5.705 19.837 1.00 95.81 89 ARG A O 1
ATOM 744 N N . VAL A 1 90 ? -15.911 3.463 19.845 1.00 96.00 90 VAL A N 1
ATOM 745 C CA . VAL A 1 90 ? -14.887 3.317 18.796 1.00 96.00 90 VAL A CA 1
ATOM 746 C C . VAL A 1 90 ? -15.354 3.932 17.478 1.00 96.00 90 VAL A C 1
ATOM 748 O O . VAL A 1 90 ? -14.599 4.655 16.834 1.00 96.00 90 VAL A O 1
ATOM 751 N N . ARG A 1 91 ? -16.611 3.693 17.079 1.00 95.44 91 ARG A N 1
ATOM 752 C CA . ARG A 1 91 ? -17.175 4.276 15.850 1.00 95.44 91 ARG A CA 1
ATOM 753 C C . ARG A 1 91 ? -17.242 5.803 15.924 1.00 95.44 91 ARG A C 1
ATOM 755 O O . ARG A 1 91 ? -16.856 6.449 14.954 1.00 95.44 91 ARG A O 1
ATOM 762 N N . ALA A 1 92 ? -17.667 6.363 17.058 1.00 93.56 92 ALA A N 1
ATOM 763 C CA . ALA A 1 92 ? -17.686 7.809 17.280 1.00 93.56 92 ALA A CA 1
ATOM 764 C C . ALA A 1 92 ? -16.270 8.410 17.264 1.00 93.56 92 ALA A C 1
ATOM 766 O O . ALA A 1 92 ? -16.041 9.420 16.602 1.00 93.56 92 ALA A O 1
ATOM 767 N N . ALA A 1 93 ? -15.311 7.747 17.919 1.00 94.31 93 ALA A N 1
ATOM 768 C CA . ALA A 1 93 ? -13.916 8.169 17.925 1.00 94.31 93 ALA A CA 1
ATOM 769 C C . ALA A 1 93 ? -13.315 8.182 16.514 1.00 94.31 93 ALA A C 1
ATOM 771 O O . ALA A 1 93 ? -12.714 9.172 16.105 1.00 94.31 93 ALA A O 1
ATOM 772 N N . TRP A 1 94 ? -13.550 7.120 15.740 1.00 94.69 94 TRP A N 1
ATOM 773 C CA . TRP A 1 94 ? -13.125 7.037 14.345 1.00 94.69 94 TRP A CA 1
ATOM 774 C C . TRP A 1 94 ? -13.769 8.115 13.469 1.00 94.69 94 TRP A C 1
ATOM 776 O O . TRP A 1 94 ? -13.089 8.764 12.675 1.00 94.69 94 TRP A O 1
ATOM 786 N N . ASP A 1 95 ? -15.078 8.337 13.612 1.00 92.62 95 ASP A N 1
ATOM 787 C CA . ASP A 1 95 ? -15.776 9.361 12.836 1.00 92.62 95 ASP A CA 1
ATOM 788 C C . ASP A 1 95 ? -15.255 10.775 13.162 1.00 92.62 95 ASP A C 1
ATOM 790 O O . ASP A 1 95 ? -15.212 11.635 12.275 1.00 92.62 95 ASP A O 1
ATOM 794 N N . GLY A 1 96 ? -14.760 10.975 14.388 1.00 91.69 96 GLY A N 1
ATOM 795 C CA . GLY A 1 96 ? -14.148 12.214 14.854 1.00 91.69 96 GLY A CA 1
ATOM 796 C C . GLY A 1 96 ? -12.646 12.384 14.582 1.00 91.69 96 GLY A C 1
ATOM 797 O O . GLY A 1 96 ? -12.103 13.463 14.815 1.00 91.69 96 GLY A O 1
ATOM 798 N N . ALA A 1 97 ? -11.960 11.336 14.119 1.00 91.94 97 ALA A N 1
ATOM 799 C CA . ALA A 1 97 ? -10.501 11.308 14.072 1.00 91.94 97 ALA A CA 1
ATOM 800 C C . ALA A 1 97 ? -9.916 12.195 12.953 1.00 91.94 97 ALA A C 1
ATOM 802 O O . ALA A 1 97 ? -10.473 12.260 11.856 1.00 91.94 97 ALA A O 1
ATOM 803 N N . PRO A 1 98 ? -8.748 12.827 13.143 1.00 92.25 98 PRO A N 1
ATOM 804 C CA . PRO A 1 98 ? -8.115 13.654 12.113 1.00 92.25 98 PRO A CA 1
ATOM 805 C C . PRO A 1 98 ? -7.475 12.839 10.973 1.00 92.25 98 PRO A C 1
ATOM 807 O O . PRO A 1 98 ? -6.866 13.413 10.074 1.00 92.25 98 PRO A O 1
ATOM 810 N N . TYR A 1 99 ? -7.602 11.511 10.989 1.00 91.75 99 TYR A N 1
ATOM 811 C CA . TYR A 1 99 ? -7.021 10.622 9.986 1.00 91.75 99 TYR A CA 1
ATOM 812 C C . TYR A 1 99 ? -7.900 10.510 8.732 1.00 91.75 99 TYR A C 1
ATOM 814 O O . TYR A 1 99 ? -9.123 10.696 8.813 1.00 91.75 99 TYR A O 1
ATOM 822 N N . PRO A 1 100 ? -7.323 10.166 7.567 1.00 92.19 100 PRO A N 1
ATOM 823 C CA . PRO A 1 100 ? -8.097 9.791 6.393 1.00 92.19 100 PRO A CA 1
ATOM 824 C C . PRO A 1 100 ? -9.043 8.624 6.696 1.00 92.19 100 PRO A C 1
ATOM 826 O O . PRO A 1 100 ? -8.701 7.705 7.436 1.00 92.19 100 PRO A O 1
ATOM 829 N N . GLY A 1 101 ? -10.224 8.637 6.075 1.00 93.25 101 GLY A N 1
ATOM 830 C CA . GLY A 1 101 ? -11.225 7.570 6.125 1.00 93.25 101 GLY A CA 1
ATOM 831 C C . GLY A 1 101 ? -10.765 6.338 5.349 1.00 93.25 101 GLY A C 1
ATOM 832 O O . GLY A 1 101 ? -11.376 5.953 4.355 1.00 93.25 101 GLY A O 1
ATOM 833 N N . ASP A 1 102 ? -9.648 5.762 5.757 1.00 93.69 102 ASP A N 1
ATOM 834 C CA . ASP A 1 102 ? -8.886 4.730 5.077 1.00 93.69 102 ASP A CA 1
ATOM 835 C C . ASP A 1 102 ? -8.703 3.531 6.020 1.00 93.69 102 ASP A C 1
ATOM 837 O O . ASP A 1 102 ? -8.471 3.724 7.216 1.00 93.69 102 ASP A O 1
ATOM 841 N N . PRO A 1 103 ? -8.835 2.285 5.527 1.00 95.44 103 PRO A N 1
ATOM 842 C CA . PRO A 1 103 ? -8.855 1.129 6.407 1.00 95.44 103 PRO A CA 1
ATOM 843 C C . PRO A 1 103 ? -7.496 0.836 7.048 1.00 95.44 103 PRO A C 1
ATOM 845 O O . PRO A 1 103 ? -7.478 0.181 8.082 1.00 95.44 103 PRO A O 1
ATOM 848 N N . VAL A 1 104 ? -6.380 1.302 6.475 1.00 95.31 104 VAL A N 1
ATOM 849 C CA . VAL A 1 104 ? -5.048 1.134 7.078 1.00 95.31 104 VAL A CA 1
ATOM 850 C C . VAL A 1 104 ? -4.978 1.916 8.386 1.00 95.31 104 VAL A C 1
ATOM 852 O O . VAL A 1 104 ? -4.651 1.343 9.419 1.00 95.31 104 VAL A O 1
ATOM 855 N N . TYR A 1 105 ? -5.384 3.188 8.360 1.00 95.50 105 TYR A N 1
ATOM 856 C CA . TYR A 1 105 ? -5.426 4.035 9.556 1.00 95.50 105 TYR A CA 1
ATOM 857 C C . TYR A 1 105 ? -6.443 3.534 10.580 1.00 95.50 105 TYR A C 1
ATOM 859 O O . TYR A 1 105 ? -6.179 3.585 11.776 1.00 95.50 105 TYR A O 1
ATOM 867 N N . LEU A 1 106 ? -7.591 3.010 10.135 1.00 96.00 106 LEU A N 1
ATOM 868 C CA . LEU A 1 106 ? -8.547 2.404 11.060 1.00 96.00 106 LEU A CA 1
ATOM 869 C C . LEU A 1 106 ? -7.966 1.158 11.738 1.00 96.00 106 LEU A C 1
ATOM 871 O O . LEU A 1 106 ? -8.141 0.988 12.938 1.00 96.00 106 LEU A O 1
ATOM 875 N N . LEU A 1 107 ? -7.302 0.276 10.989 1.00 97.44 107 LEU A N 1
ATOM 876 C CA . LEU A 1 107 ? -6.694 -0.927 11.560 1.00 97.44 107 LEU A CA 1
ATOM 877 C C . LEU A 1 107 ? -5.565 -0.583 12.536 1.00 97.44 107 LEU A C 1
ATOM 879 O O . LEU A 1 107 ? -5.498 -1.197 13.595 1.00 97.44 107 LEU A O 1
ATOM 883 N N . ASP A 1 108 ? -4.732 0.409 12.220 1.00 96.69 108 ASP A N 1
ATOM 884 C CA . ASP A 1 108 ? -3.685 0.888 13.128 1.00 96.69 108 ASP A 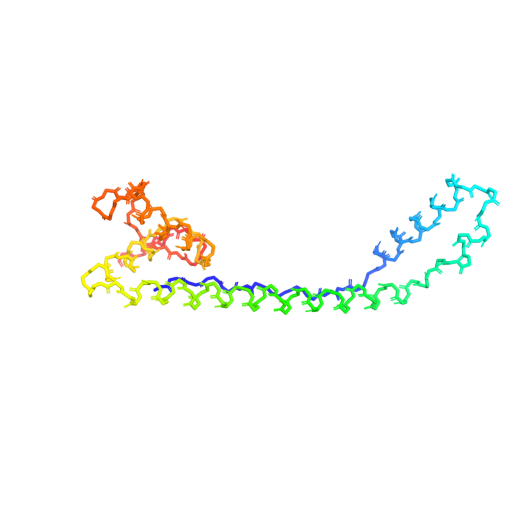CA 1
ATOM 885 C C . ASP A 1 108 ? -4.264 1.547 14.391 1.00 96.69 108 ASP A C 1
ATOM 887 O O . ASP A 1 108 ? -3.807 1.287 15.504 1.00 96.69 108 ASP A O 1
ATOM 891 N N . PHE A 1 109 ? -5.345 2.321 14.248 1.00 95.75 109 PHE A N 1
ATOM 892 C CA . PHE A 1 109 ? -6.088 2.872 15.380 1.00 95.75 109 PHE A CA 1
ATOM 893 C C . PHE A 1 109 ? -6.649 1.766 16.285 1.00 95.75 109 PHE A C 1
ATOM 895 O O . PHE A 1 109 ? -6.461 1.811 17.498 1.00 95.75 109 PHE A O 1
ATOM 902 N N . LEU A 1 110 ? -7.294 0.744 15.709 1.00 96.69 110 LEU A N 1
ATOM 903 C CA . LEU A 1 110 ? -7.817 -0.401 16.463 1.00 96.69 110 LEU A CA 1
ATOM 904 C C . LEU A 1 110 ? -6.700 -1.179 17.166 1.00 96.69 110 LEU A C 1
ATOM 906 O O . LEU A 1 110 ? -6.849 -1.535 18.330 1.00 96.69 110 LEU A O 1
ATOM 910 N N . HIS A 1 111 ? -5.579 -1.396 16.483 1.00 97.00 111 HIS A N 1
ATOM 911 C CA . HIS A 1 111 ? -4.417 -2.056 17.064 1.00 97.00 111 HIS A CA 1
ATOM 912 C C . HIS A 1 111 ? -3.790 -1.227 18.199 1.00 97.00 111 HIS A C 1
ATOM 914 O O . HIS A 1 111 ? -3.381 -1.776 19.216 1.00 97.00 111 HIS A O 1
ATOM 920 N N . SER A 1 112 ? -3.756 0.101 18.073 1.00 95.38 112 SER A N 1
ATOM 921 C CA . SER A 1 112 ? -3.269 0.996 19.130 1.00 95.38 112 SER A CA 1
ATOM 922 C C . SER A 1 112 ? -4.185 1.011 20.358 1.00 95.38 112 SER A C 1
ATOM 924 O O . SER A 1 112 ? -3.685 1.126 21.475 1.00 95.38 112 SER A O 1
ATOM 926 N N . LEU A 1 113 ? -5.502 0.858 20.169 1.00 94.62 113 LEU A N 1
ATOM 927 C CA . LEU A 1 113 ? -6.453 0.661 21.270 1.00 94.62 113 LEU A CA 1
ATOM 928 C C . LEU A 1 113 ? -6.221 -0.678 21.979 1.00 94.62 113 LEU A C 1
ATOM 930 O O . LEU A 1 113 ? -6.178 -0.722 23.203 1.00 94.62 113 LEU A O 1
ATOM 934 N N . GLU A 1 114 ? -6.066 -1.760 21.215 1.00 94.69 114 GLU A N 1
ATOM 935 C CA . GLU A 1 114 ? -5.809 -3.103 21.749 1.00 94.69 114 GLU A CA 1
ATOM 936 C C . GLU A 1 114 ? -4.484 -3.165 22.521 1.00 94.69 114 GLU A C 1
ATOM 938 O O . GLU A 1 114 ? -4.430 -3.711 23.617 1.00 94.69 114 GLU A O 1
ATOM 943 N N . ALA A 1 115 ? -3.435 -2.534 21.991 1.00 95.56 115 ALA A N 1
ATOM 944 C CA . ALA A 1 115 ? -2.125 -2.446 22.629 1.00 95.56 115 ALA A CA 1
ATOM 945 C C . ALA A 1 115 ? -2.070 -1.457 23.812 1.00 95.56 115 ALA A C 1
ATOM 947 O O . ALA A 1 115 ? -0.992 -1.230 24.356 1.00 95.56 115 ALA A O 1
ATOM 948 N N . GLY A 1 116 ? -3.182 -0.800 24.167 1.00 93.62 116 GLY A N 1
ATOM 949 C CA . GLY A 1 116 ? -3.229 0.185 25.254 1.00 93.62 116 GLY A CA 1
ATOM 950 C C . GLY A 1 116 ? -2.441 1.474 24.991 1.00 93.62 116 GLY A C 1
ATOM 951 O O . GLY A 1 116 ? -2.270 2.283 25.897 1.00 93.62 116 GLY A O 1
ATOM 952 N N . ARG A 1 117 ? -1.976 1.701 23.755 1.00 93.31 117 ARG A N 1
ATOM 953 C CA . ARG A 1 117 ? -1.261 2.927 23.354 1.00 93.31 117 ARG A CA 1
ATOM 954 C C . ARG A 1 117 ? -2.190 4.139 23.286 1.00 93.31 117 ARG A C 1
ATOM 956 O O . ARG A 1 117 ? -1.735 5.273 23.386 1.00 93.31 117 ARG A O 1
ATOM 963 N N . ILE A 1 118 ? -3.485 3.897 23.082 1.00 92.81 118 ILE A N 1
ATOM 964 C CA . ILE A 1 118 ? -4.545 4.906 23.078 1.00 92.81 118 ILE A CA 1
ATOM 965 C C . ILE A 1 118 ? -5.679 4.415 23.977 1.00 92.81 118 ILE A C 1
ATOM 967 O O . ILE A 1 118 ? -6.089 3.259 23.886 1.00 92.81 118 ILE A O 1
ATOM 971 N N . ALA A 1 119 ? -6.244 5.312 24.785 1.00 92.50 119 ALA A N 1
ATOM 972 C CA . ALA A 1 119 ? -7.466 5.059 25.539 1.00 92.50 119 ALA A CA 1
ATOM 973 C C . ALA A 1 119 ? -8.647 5.825 24.925 1.00 92.50 119 ALA A C 1
ATOM 975 O O . ALA A 1 119 ? -8.513 6.975 24.513 1.00 92.50 119 ALA A O 1
ATOM 976 N N . LEU A 1 120 ? -9.840 5.219 24.899 1.00 91.75 120 LEU A N 1
ATOM 977 C CA . LEU A 1 120 ? -11.049 5.883 24.379 1.00 91.75 120 LEU A CA 1
ATOM 978 C C . LEU A 1 120 ? -11.523 7.060 25.246 1.00 91.75 120 LEU A C 1
ATOM 980 O O . LEU A 1 120 ? -12.320 7.869 24.771 1.00 91.75 120 LEU A O 1
ATOM 984 N N . ASP A 1 121 ? -11.098 7.113 26.508 1.00 90.62 121 ASP A N 1
ATOM 985 C CA . ASP A 1 121 ? -11.377 8.203 27.453 1.00 90.62 121 ASP A CA 1
ATOM 986 C C . ASP A 1 121 ? -10.319 9.321 27.386 1.00 90.62 121 ASP A C 1
ATOM 988 O O . ASP A 1 121 ? -10.567 10.429 27.846 1.00 90.62 121 ASP A O 1
ATOM 992 N N . ALA A 1 122 ? -9.168 9.055 26.762 1.00 90.62 122 ALA A N 1
ATOM 993 C CA . ALA A 1 122 ? -8.053 9.988 26.622 1.00 90.62 122 ALA A CA 1
ATOM 994 C C . ALA A 1 122 ? -7.459 9.872 25.211 1.00 90.62 122 ALA A C 1
ATOM 996 O O . ALA A 1 122 ? -6.347 9.383 25.004 1.00 90.62 122 ALA A O 1
ATOM 997 N N . LEU A 1 123 ? -8.256 10.260 24.212 1.00 92.19 123 LEU A N 1
ATOM 998 C CA . LEU A 1 123 ? -7.827 10.215 22.818 1.00 92.19 123 LEU A CA 1
ATOM 999 C C . LEU A 1 123 ? -6.707 11.241 22.571 1.00 92.19 123 LEU A C 1
ATOM 1001 O O . LEU A 1 123 ? -6.809 12.372 23.045 1.00 92.19 123 LEU A O 1
ATOM 1005 N N . PRO A 1 124 ? -5.693 10.916 21.749 1.00 89.94 124 PRO A N 1
ATOM 1006 C CA . PRO A 1 124 ? -4.592 11.830 21.423 1.00 89.94 124 PRO A CA 1
ATOM 1007 C C . PRO A 1 124 ? -5.003 12.934 20.432 1.00 89.94 124 PRO A C 1
ATOM 1009 O O . PRO A 1 124 ? -4.159 13.610 19.849 1.00 89.94 124 PRO A O 1
ATOM 1012 N N . PHE A 1 125 ? -6.301 13.089 20.178 1.00 90.19 125 PHE A N 1
ATOM 1013 C CA . PHE A 1 125 ? -6.865 14.078 19.276 1.00 90.19 125 PHE A CA 1
ATOM 1014 C C . PHE A 1 125 ? -8.225 14.544 19.786 1.00 90.19 125 PHE A C 1
ATOM 1016 O O . PHE A 1 125 ? -8.981 13.791 20.402 1.00 90.19 125 PHE A O 1
ATOM 1023 N N . THR A 1 126 ? -8.573 15.782 19.454 1.00 89.31 126 THR A N 1
ATOM 1024 C CA . THR A 1 126 ? -9.899 16.334 19.727 1.00 89.31 126 THR A CA 1
ATOM 1025 C C . THR A 1 126 ? -10.938 15.711 18.801 1.00 89.31 126 THR A C 1
ATOM 1027 O O . THR A 1 126 ? -10.771 15.705 17.577 1.00 89.31 126 THR A O 1
ATOM 1030 N N . LEU A 1 127 ? -12.039 15.224 19.375 1.00 87.62 127 LEU A N 1
ATOM 1031 C CA . LEU A 1 127 ? -13.177 14.737 18.604 1.00 87.62 127 LEU A CA 1
ATOM 1032 C C . LEU A 1 127 ? -13.876 15.896 17.901 1.00 87.62 127 LEU A C 1
ATOM 1034 O O . LEU A 1 127 ? -14.393 16.808 18.539 1.00 87.62 127 LEU A O 1
ATOM 1038 N N . ARG A 1 128 ? -13.915 15.837 16.572 1.00 87.00 128 ARG A N 1
ATOM 1039 C CA . ARG A 1 128 ? -14.599 16.822 15.730 1.00 87.00 128 ARG A CA 1
ATOM 1040 C C . ARG A 1 128 ? -15.197 16.139 14.519 1.00 87.00 128 ARG A C 1
ATOM 1042 O O . ARG A 1 128 ? -14.607 15.205 13.988 1.00 87.00 128 ARG A O 1
ATOM 1049 N N . ARG A 1 129 ? -16.322 16.628 14.005 1.00 85.31 129 ARG A N 1
ATOM 1050 C CA . ARG A 1 129 ? -16.847 16.107 12.739 1.00 85.31 129 ARG A CA 1
ATOM 1051 C C . ARG A 1 129 ? -15.807 16.338 11.637 1.00 85.31 129 ARG A C 1
ATOM 1053 O O . ARG A 1 129 ? -15.377 17.467 11.418 1.00 85.31 129 ARG A O 1
ATOM 1060 N N . ALA A 1 130 ? -15.398 15.277 10.950 1.00 88.06 130 ALA A N 1
ATOM 1061 C CA . ALA A 1 130 ? -14.389 15.362 9.902 1.00 88.06 130 ALA A CA 1
ATOM 1062 C C . ALA A 1 130 ? -14.857 14.716 8.593 1.00 88.06 130 ALA A C 1
ATOM 1064 O O . ALA A 1 130 ? -15.684 13.803 8.568 1.00 88.06 130 ALA A O 1
ATOM 1065 N N . ASN A 1 131 ? -14.348 15.227 7.475 1.00 89.19 131 ASN A N 1
ATOM 1066 C CA . ASN A 1 131 ? -14.659 14.717 6.143 1.00 89.19 131 ASN A CA 1
ATOM 1067 C C . ASN A 1 131 ? -13.873 13.421 5.857 1.00 89.19 131 ASN A C 1
ATOM 1069 O O . ASN A 1 131 ? -12.973 13.054 6.614 1.00 89.19 131 ASN A O 1
ATOM 1073 N N . PRO A 1 132 ? -14.135 12.692 4.760 1.00 89.19 132 PRO A N 1
ATOM 1074 C CA . PRO A 1 132 ? -13.386 11.474 4.443 1.00 89.19 132 PRO A CA 1
ATOM 1075 C C . PRO A 1 132 ? -11.858 11.627 4.340 1.00 89.19 132 PRO A C 1
ATOM 1077 O O . PRO A 1 132 ? -11.166 10.619 4.382 1.00 89.19 132 PRO A O 1
ATOM 1080 N N . ARG A 1 133 ? -11.309 12.843 4.225 1.00 89.00 133 ARG A N 1
ATOM 1081 C CA . ARG A 1 133 ? -9.858 13.088 4.195 1.00 89.00 133 ARG A CA 1
ATOM 1082 C C . ARG A 1 133 ? -9.229 13.354 5.570 1.00 89.00 133 ARG A C 1
ATOM 1084 O O . ARG A 1 133 ? -8.014 13.287 5.657 1.00 89.00 133 ARG A O 1
ATOM 1091 N N . GLY A 1 134 ? -10.013 13.616 6.621 1.00 85.75 134 GLY A N 1
ATOM 1092 C CA . GLY A 1 134 ? -9.476 13.952 7.958 1.00 85.75 134 GLY A CA 1
ATOM 1093 C C . GLY A 1 134 ? -9.619 15.420 8.351 1.00 85.75 134 GLY A C 1
ATOM 1094 O O . GLY A 1 134 ? -9.400 15.784 9.508 1.00 85.75 134 GLY A O 1
ATOM 1095 N N . HIS A 1 135 ? -10.033 16.274 7.414 1.00 87.44 135 HIS A N 1
ATOM 1096 C CA . HIS A 1 135 ? -10.211 17.697 7.686 1.00 87.44 135 HIS A CA 1
ATOM 1097 C C . HIS A 1 135 ? -11.496 17.936 8.473 1.00 87.44 135 HIS A C 1
ATOM 1099 O O . HIS A 1 135 ? -12.515 17.289 8.211 1.00 87.44 135 HIS A O 1
ATOM 1105 N N . ALA A 1 136 ? -11.442 18.876 9.417 1.00 85.38 136 ALA A N 1
ATOM 1106 C CA . ALA A 1 136 ? -12.614 19.322 10.154 1.00 85.38 136 ALA A CA 1
ATOM 1107 C C . ALA A 1 136 ? -13.681 19.840 9.180 1.00 85.38 136 ALA A C 1
ATOM 1109 O O . ALA A 1 136 ? -13.370 20.572 8.241 1.00 85.38 136 ALA A O 1
ATOM 1110 N N . ILE A 1 137 ? -14.934 19.454 9.403 1.00 82.50 137 ILE A N 1
ATOM 1111 C CA . ILE A 1 137 ? -16.076 20.092 8.756 1.00 82.50 137 ILE A CA 1
ATOM 1112 C C . ILE A 1 137 ? -16.456 21.250 9.675 1.00 82.50 137 ILE A C 1
ATOM 1114 O O . ILE A 1 137 ? -17.026 21.017 10.739 1.00 82.50 137 ILE A O 1
ATOM 1118 N N . MET A 1 138 ? -16.080 22.475 9.306 1.00 75.44 138 MET A N 1
ATOM 1119 C CA . MET A 1 138 ? -16.599 23.669 9.974 1.00 75.44 138 MET A CA 1
ATOM 1120 C C . MET A 1 138 ? -18.107 23.711 9.718 1.00 75.44 138 MET A C 1
ATOM 1122 O O . MET A 1 138 ? -18.533 23.674 8.563 1.00 75.44 138 MET A O 1
ATOM 1126 N N . GLY A 1 139 ? -18.914 23.694 10.777 1.00 60.88 139 GLY A N 1
ATOM 1127 C CA . GLY A 1 139 ? -20.346 23.935 10.646 1.00 60.88 139 GLY A CA 1
ATOM 1128 C C . GLY A 1 139 ? -20.573 25.400 10.287 1.00 60.88 139 GLY A C 1
ATOM 1129 O O . GLY A 1 139 ? -20.058 26.275 10.977 1.00 60.88 139 GLY A O 1
ATOM 1130 N N . ALA A 1 140 ? -21.337 25.662 9.225 1.00 49.56 140 ALA A N 1
ATOM 1131 C CA . ALA A 1 140 ? -22.266 26.784 9.287 1.00 49.56 140 ALA A CA 1
ATOM 1132 C C . ALA A 1 140 ? -23.216 26.500 10.466 1.00 49.56 140 ALA A C 1
ATOM 1134 O O . ALA A 1 140 ? -23.569 25.332 10.666 1.00 49.56 140 ALA A O 1
ATOM 1135 N N . GLY A 1 141 ? -23.479 27.532 11.272 1.00 38.56 141 GLY A N 1
ATOM 1136 C CA . GLY A 1 141 ? -24.205 27.460 12.546 1.00 38.56 141 GLY A CA 1
ATOM 1137 C C . GLY A 1 141 ? -25.576 26.809 12.472 1.00 38.56 141 GLY A C 1
ATOM 1138 O O . GLY A 1 141 ? -26.174 26.791 11.373 1.00 38.56 141 GLY A O 1
#

pLDDT: mean 93.03, std 7.71, range [38.56, 98.19]

Radius of gyration: 24.05 Å; chains: 1; bounding box: 54×36×59 Å

Sequence (141 aa):
MRFLRSPRHPFTDTARKRAALARRQKADREALPLFAAEIAARQKSPDDLMQARANAWAAHEARSRQRRADQWRRARRLIDAMPSRQRRRVRAAWDGAPYPGDPVYLLDFLHSLEAGRIALDALPFTLRRANPRGHAIMGAG

Secondary structure (DSSP, 8-state):
---PPPP--PPPP-HHHHHHHHHHHHHHHHTSGGGHHHHHHHPPPHHHHHHHHHHHHHHHHHHHHHHHHHHHHHHHHHHHTS-HHHHHHHHHHHHH-SS-S-HHHHHHHHHHHHTTSSBTTB-SS----B-TTS-B-PPP-

Foldseek 3Di:
DFADDDDDDAQDDDPVVLVVLVVVLVVVLVVPVVCNVVSVVPDDDSVVVSVVVRVVVVVVVVVVVVVQVVLVVVLVVLLVPDDPVVSVLLVQCLQQALAANGSVVSVVVSVCCVVVVADSVHGPDDGARDHNHSHHDDDPD